Protein AF-A0A948ZLY2-F1 (afdb_monomer_lite)

Structure (mmCIF, N/CA/C/O backbone):
data_AF-A0A948ZLY2-F1
#
_entry.id   AF-A0A948ZLY2-F1
#
loop_
_atom_site.group_PDB
_atom_site.id
_atom_site.type_symbol
_atom_site.label_atom_id
_atom_site.label_alt_id
_atom_site.label_comp_id
_atom_site.label_asym_id
_atom_site.label_entity_id
_atom_site.label_seq_id
_atom_site.pdbx_PDB_ins_code
_atom_site.Cartn_x
_atom_site.Cartn_y
_atom_site.Cartn_z
_atom_site.occupancy
_atom_site.B_iso_or_equiv
_atom_site.auth_seq_id
_atom_site.auth_comp_id
_atom_site.auth_asym_id
_atom_site.auth_atom_id
_atom_site.pdbx_PDB_model_num
ATOM 1 N N . MET A 1 1 ? -8.451 5.886 -1.124 1.00 94.31 1 MET A N 1
ATOM 2 C CA . MET A 1 1 ? -7.350 6.565 -0.397 1.00 94.31 1 MET A CA 1
ATOM 3 C C . MET A 1 1 ? -6.875 5.635 0.702 1.00 94.31 1 MET A C 1
ATOM 5 O O . MET A 1 1 ? -7.708 4.928 1.255 1.00 94.31 1 MET A O 1
ATOM 9 N N . ILE A 1 2 ? -5.578 5.631 1.002 1.00 96.56 2 ILE A N 1
ATOM 10 C CA . ILE A 1 2 ? -4.937 4.679 1.915 1.00 96.56 2 ILE A CA 1
ATOM 11 C C . ILE A 1 2 ? -4.318 5.456 3.073 1.00 96.56 2 ILE A C 1
ATOM 13 O O . ILE A 1 2 ? -3.617 6.449 2.861 1.00 96.56 2 ILE A O 1
ATOM 17 N N . LYS A 1 3 ? -4.597 5.011 4.299 1.00 96.94 3 LYS A N 1
ATOM 18 C CA . LYS A 1 3 ? -3.974 5.539 5.510 1.00 96.94 3 LYS A CA 1
ATOM 19 C C . LYS A 1 3 ? -2.855 4.593 5.927 1.00 96.94 3 LYS A C 1
ATOM 21 O O . LYS A 1 3 ? -3.128 3.450 6.280 1.00 96.94 3 LYS A O 1
ATOM 26 N N . LEU A 1 4 ? -1.618 5.080 5.882 1.00 95.19 4 LEU A N 1
ATOM 27 C CA . LEU A 1 4 ? -0.473 4.331 6.389 1.00 95.19 4 LEU A CA 1
ATOM 28 C C . LEU A 1 4 ? -0.512 4.297 7.920 1.00 95.19 4 LEU A C 1
ATOM 30 O O . LEU A 1 4 ? -0.959 5.252 8.564 1.00 95.19 4 LEU A O 1
ATOM 34 N N . ASP A 1 5 ? -0.043 3.199 8.506 1.00 95.25 5 ASP A N 1
ATOM 35 C CA . ASP A 1 5 ? -0.001 3.062 9.958 1.00 95.25 5 ASP A CA 1
ATOM 36 C C . ASP A 1 5 ? 0.873 4.169 10.573 1.00 95.25 5 ASP A C 1
ATOM 38 O O . ASP A 1 5 ? 1.993 4.431 10.138 1.00 95.25 5 ASP A O 1
ATOM 42 N N . GLY A 1 6 ? 0.327 4.863 11.574 1.00 95.88 6 GLY A N 1
ATOM 43 C CA . GLY A 1 6 ? 0.984 6.001 12.226 1.00 95.88 6 GLY A CA 1
ATOM 44 C C . GLY A 1 6 ? 0.927 7.330 11.462 1.00 95.88 6 GLY A C 1
ATOM 45 O O . GLY A 1 6 ? 1.296 8.351 12.037 1.00 95.88 6 GLY A O 1
ATOM 46 N N . ALA A 1 7 ? 0.430 7.360 10.220 1.00 95.62 7 ALA A N 1
ATOM 47 C CA . ALA A 1 7 ? 0.276 8.602 9.467 1.00 95.62 7 ALA A CA 1
ATOM 48 C C . ALA A 1 7 ? -0.972 9.392 9.903 1.00 95.62 7 ALA A C 1
ATOM 50 O O . ALA A 1 7 ? -2.046 8.837 10.163 1.00 95.62 7 ALA A O 1
ATOM 51 N N . ASP A 1 8 ? -0.838 10.715 9.939 1.00 96.69 8 ASP A N 1
ATOM 52 C CA . ASP A 1 8 ? -1.938 11.671 10.111 1.00 96.69 8 ASP A CA 1
ATOM 53 C C . ASP A 1 8 ? -2.608 12.040 8.774 1.00 96.69 8 ASP A C 1
ATOM 55 O O . ASP A 1 8 ? -3.759 12.478 8.745 1.00 96.69 8 ASP A O 1
ATOM 59 N N . THR A 1 9 ? -1.904 11.793 7.670 1.00 95.38 9 THR A N 1
ATOM 60 C CA . THR A 1 9 ? -2.299 12.115 6.301 1.00 95.38 9 THR A CA 1
ATOM 61 C C . THR A 1 9 ? -2.529 10.843 5.484 1.00 95.38 9 THR A C 1
ATOM 63 O O . THR A 1 9 ? -1.975 9.780 5.762 1.00 95.38 9 THR A O 1
ATOM 66 N N . TRP A 1 10 ? -3.379 10.953 4.467 1.00 96.19 10 TRP A N 1
ATOM 67 C CA . TRP A 1 10 ? -3.742 9.858 3.573 1.00 96.19 10 TRP A CA 1
ATOM 68 C C . TRP A 1 10 ? -3.058 10.041 2.223 1.00 96.19 10 TRP A C 1
ATOM 70 O O . TRP A 1 10 ? -2.871 11.169 1.766 1.00 96.19 10 TRP A O 1
ATOM 80 N N . ILE A 1 11 ? -2.759 8.933 1.555 1.00 95.50 11 ILE A N 1
ATOM 81 C CA . ILE A 1 11 ? -2.206 8.932 0.200 1.00 95.50 11 ILE A CA 1
ATOM 82 C C . ILE A 1 11 ? -3.187 8.314 -0.796 1.00 95.50 11 ILE A C 1
ATOM 84 O O . ILE A 1 11 ? -4.126 7.591 -0.439 1.00 95.50 11 ILE A O 1
ATOM 88 N N . VAL A 1 12 ? -2.979 8.623 -2.070 1.00 96.00 12 VAL A N 1
ATOM 89 C CA . VAL A 1 12 ? -3.646 7.949 -3.185 1.00 96.00 12 VAL A CA 1
ATOM 90 C C . VAL A 1 12 ? -2.685 6.893 -3.715 1.00 96.00 12 VAL A C 1
ATOM 92 O O . VAL A 1 12 ? -1.527 7.202 -3.975 1.00 96.00 12 VAL A O 1
ATOM 95 N N . GLY A 1 13 ? -3.169 5.663 -3.848 1.00 94.69 13 GLY A N 1
ATOM 96 C CA . GLY A 1 13 ? -2.415 4.529 -4.368 1.00 94.69 13 GLY A CA 1
ATOM 97 C C . GLY A 1 13 ? -3.358 3.505 -4.987 1.00 94.69 13 GLY A C 1
ATOM 98 O O . GLY A 1 13 ? -4.557 3.506 -4.686 1.00 94.69 13 GLY A O 1
ATOM 99 N N . THR A 1 14 ? -2.811 2.670 -5.864 1.00 96.50 14 THR A N 1
ATOM 100 C CA . THR A 1 14 ? -3.531 1.585 -6.540 1.00 96.50 14 THR A CA 1
ATOM 101 C C . THR A 1 14 ? -3.573 0.359 -5.636 1.00 96.50 14 THR A C 1
ATOM 103 O O . THR A 1 14 ? -2.556 0.024 -5.035 1.00 96.50 14 THR A O 1
ATOM 106 N N . ILE A 1 15 ? -4.731 -0.299 -5.543 1.00 97.12 15 ILE A N 1
ATOM 107 C CA . ILE A 1 15 ? -4.865 -1.607 -4.890 1.00 97.12 15 ILE A CA 1
ATOM 108 C C . ILE A 1 15 ? -4.950 -2.674 -5.988 1.00 97.12 15 ILE A C 1
ATOM 110 O O . ILE A 1 15 ? -5.734 -2.504 -6.923 1.00 97.12 15 ILE A O 1
ATOM 114 N N . THR A 1 16 ? -4.147 -3.730 -5.888 1.00 97.06 16 THR A N 1
ATOM 115 C CA . THR A 1 16 ? -4.155 -4.899 -6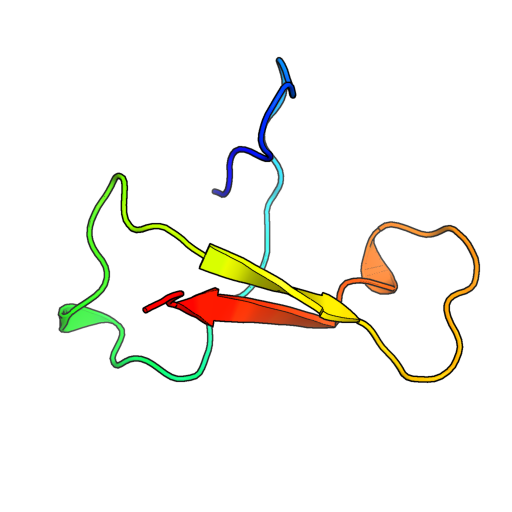.786 1.00 97.06 16 THR A CA 1
ATOM 116 C C . THR A 1 16 ? -4.398 -6.184 -5.992 1.00 97.06 16 THR A C 1
ATOM 118 O O . THR A 1 16 ? -4.576 -6.141 -4.776 1.00 97.06 16 THR A O 1
ATOM 121 N N . ASP A 1 17 ? -4.451 -7.321 -6.692 1.00 96.00 17 ASP A N 1
ATOM 122 C CA . ASP A 1 17 ? -4.614 -8.661 -6.103 1.00 96.00 17 ASP A CA 1
ATOM 123 C C . ASP A 1 17 ? -5.933 -8.869 -5.340 1.00 96.00 17 ASP A C 1
ATOM 125 O O . ASP A 1 17 ? -6.047 -9.724 -4.462 1.00 96.00 17 ASP A O 1
ATOM 129 N N . ILE A 1 18 ? -6.952 -8.095 -5.716 1.00 96.44 18 ILE A N 1
ATOM 130 C CA . ILE A 1 18 ? -8.336 -8.229 -5.267 1.00 96.44 18 ILE A CA 1
ATOM 131 C C . ILE A 1 18 ? -9.285 -7.662 -6.325 1.00 96.44 18 ILE A C 1
ATOM 133 O O . ILE A 1 18 ? -8.952 -6.688 -7.009 1.00 96.44 18 ILE A O 1
ATOM 137 N N . ASP A 1 19 ? -10.470 -8.256 -6.453 1.00 97.00 19 ASP A N 1
ATOM 138 C CA . ASP A 1 19 ? -11.535 -7.689 -7.271 1.00 97.00 19 ASP A CA 1
ATOM 139 C C . ASP A 1 19 ? -12.078 -6.409 -6.624 1.00 97.00 19 ASP A C 1
ATOM 141 O O . ASP A 1 19 ? -12.249 -6.307 -5.411 1.00 97.00 19 ASP A O 1
ATOM 145 N N . TRP A 1 20 ? -12.366 -5.397 -7.443 1.00 94.88 20 TRP A N 1
ATOM 146 C CA . TRP A 1 20 ? -12.788 -4.082 -6.946 1.00 94.88 20 TRP A CA 1
ATOM 147 C C . TRP A 1 20 ? -14.099 -4.130 -6.140 1.00 94.88 20 TRP A C 1
ATOM 149 O O . TRP A 1 20 ? -14.323 -3.255 -5.305 1.00 94.88 20 TRP A O 1
ATOM 159 N N . GLU A 1 21 ? -14.948 -5.133 -6.392 1.00 97.75 21 GLU A N 1
ATOM 160 C CA . GLU A 1 21 ? -16.213 -5.366 -5.683 1.00 97.75 21 GLU A CA 1
ATOM 161 C C . GLU A 1 21 ? -15.996 -5.872 -4.250 1.00 97.75 21 GLU A C 1
ATOM 163 O O . GLU A 1 21 ? -16.839 -5.622 -3.391 1.00 97.75 21 GLU A O 1
ATOM 168 N N . ASP A 1 22 ? -14.855 -6.512 -3.982 1.00 96.94 22 ASP A N 1
ATOM 169 C CA . ASP A 1 22 ? -14.495 -7.053 -2.667 1.00 96.94 22 ASP A CA 1
ATOM 170 C C . ASP A 1 22 ? -13.717 -6.040 -1.807 1.00 96.94 22 ASP A C 1
ATOM 172 O O . ASP A 1 22 ? -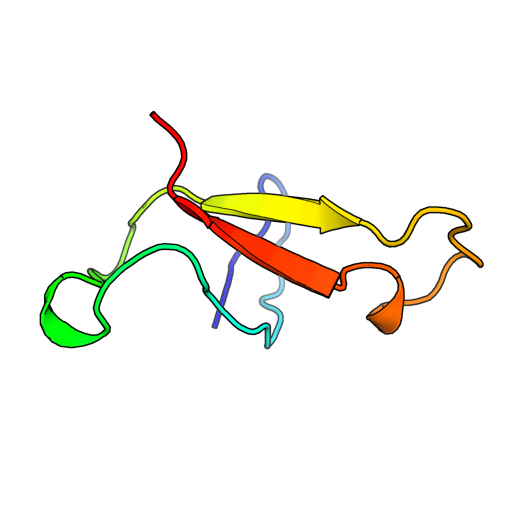13.392 -6.308 -0.649 1.00 96.94 22 ASP A O 1
ATOM 176 N N . VAL A 1 23 ? -13.400 -4.856 -2.346 1.00 96.06 23 VAL A N 1
ATOM 177 C CA . VAL A 1 23 ? -12.684 -3.806 -1.609 1.00 96.06 23 VAL A CA 1
ATOM 178 C C . VAL A 1 23 ? -13.618 -3.113 -0.622 1.00 96.06 23 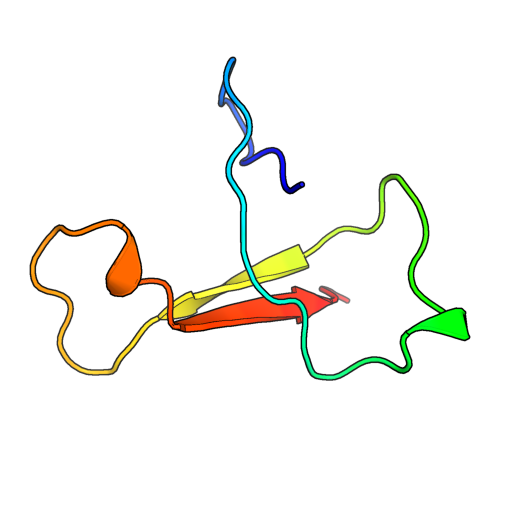VAL A C 1
ATOM 180 O O . VAL A 1 23 ? -14.573 -2.431 -0.996 1.00 96.06 23 VAL A O 1
ATOM 183 N N . GLU A 1 24 ? -13.260 -3.179 0.658 1.00 96.38 24 GLU A N 1
ATOM 184 C CA . GLU A 1 24 ? -14.013 -2.550 1.741 1.00 96.38 24 GLU A CA 1
ATOM 185 C C . GLU A 1 24 ? -13.228 -1.428 2.436 1.00 96.38 24 GLU A C 1
ATOM 187 O O . GLU A 1 24 ? -12.001 -1.457 2.582 1.00 96.38 24 GLU A O 1
ATOM 192 N N . VAL A 1 25 ? -13.950 -0.421 2.937 1.00 96.56 25 VAL A N 1
ATOM 193 C CA . VAL A 1 25 ? -13.348 0.622 3.777 1.00 96.56 25 VAL A CA 1
ATOM 194 C C . VAL A 1 25 ? -12.832 -0.003 5.072 1.00 96.56 25 VAL A C 1
ATOM 196 O O . VAL A 1 25 ? -13.589 -0.593 5.834 1.00 96.56 25 VAL A O 1
ATOM 199 N N . GLY A 1 26 ? -11.544 0.196 5.352 1.00 95.69 26 GLY A N 1
ATOM 200 C CA . GLY A 1 26 ? -10.881 -0.362 6.533 1.00 95.69 26 GLY A CA 1
ATOM 201 C C . GLY A 1 26 ? -10.124 -1.664 6.270 1.00 95.69 26 GLY A C 1
ATOM 202 O O . GLY A 1 26 ? -9.417 -2.118 7.170 1.00 95.69 26 GLY A O 1
ATOM 203 N N . MET A 1 27 ? -10.204 -2.214 5.052 1.00 96.69 27 MET A N 1
ATOM 204 C CA . MET A 1 27 ? -9.373 -3.334 4.612 1.00 96.69 27 MET A CA 1
ATOM 205 C C . MET A 1 27 ? -7.887 -3.041 4.846 1.00 96.69 27 MET A C 1
ATOM 207 O O . MET A 1 27 ? -7.385 -1.957 4.527 1.00 96.69 27 MET A O 1
ATOM 211 N N . LYS A 1 28 ? -7.182 -4.011 5.432 1.00 97.38 28 LYS A N 1
ATOM 212 C CA . LYS A 1 28 ? -5.741 -3.921 5.653 1.00 97.38 28 LYS A CA 1
ATOM 213 C C . LYS A 1 28 ? -5.002 -4.249 4.365 1.00 97.38 28 LYS A C 1
ATOM 215 O O . LYS A 1 28 ? -5.286 -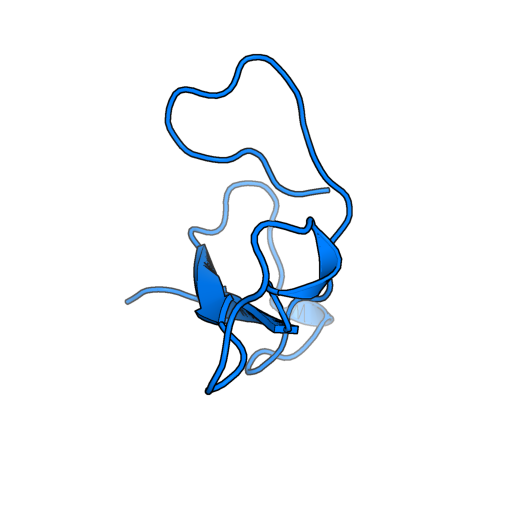5.244 3.709 1.00 97.38 28 LYS A O 1
ATOM 220 N N . VAL A 1 29 ? -4.045 -3.392 4.032 1.00 97.75 29 VAL A N 1
ATOM 221 C CA . VAL A 1 29 ? -3.190 -3.535 2.856 1.00 97.75 29 VAL A CA 1
ATOM 222 C C . VAL A 1 29 ? -1.732 -3.338 3.247 1.00 97.75 29 VAL A C 1
ATOM 224 O O . VAL A 1 29 ? -1.433 -2.634 4.215 1.00 97.75 29 VAL A O 1
ATOM 227 N N . LYS A 1 30 ? -0.825 -3.936 2.482 1.00 97.25 30 LYS A N 1
ATOM 228 C CA . LYS A 1 30 ? 0.621 -3.703 2.567 1.00 97.25 30 LYS A CA 1
ATOM 229 C C . LYS A 1 30 ? 1.101 -3.033 1.289 1.00 97.25 30 LYS A C 1
ATOM 231 O O . LYS A 1 30 ? 0.531 -3.261 0.227 1.00 97.25 30 LYS A O 1
ATOM 236 N N . SER A 1 31 ? 2.118 -2.183 1.397 1.00 96.56 31 SER A N 1
ATOM 237 C CA . SER A 1 31 ? 2.761 -1.605 0.220 1.00 96.56 31 SER A CA 1
ATOM 238 C C . SER A 1 31 ? 3.693 -2.617 -0.432 1.00 96.56 31 SER A C 1
ATOM 240 O O . SER A 1 31 ? 4.489 -3.275 0.245 1.00 96.56 31 SER A O 1
ATOM 242 N N . VAL A 1 32 ? 3.619 -2.684 -1.754 1.00 97.12 32 VAL A N 1
ATOM 243 C CA . VAL A 1 32 ? 4.587 -3.365 -2.607 1.00 97.12 32 VAL A CA 1
ATOM 244 C C . VAL A 1 32 ? 5.482 -2.303 -3.222 1.00 97.12 32 VAL A C 1
ATOM 246 O O . VAL A 1 32 ? 5.016 -1.254 -3.669 1.00 97.12 32 VAL A O 1
ATOM 249 N N . TRP A 1 33 ? 6.785 -2.548 -3.172 1.00 97.38 33 TRP A N 1
ATOM 250 C CA . TRP A 1 33 ? 7.802 -1.599 -3.604 1.00 97.38 33 TRP A CA 1
ATOM 251 C C . TRP A 1 33 ? 8.427 -2.068 -4.909 1.00 97.38 33 TRP A C 1
ATOM 253 O O . TRP A 1 33 ? 8.543 -3.270 -5.143 1.00 97.38 33 TRP A O 1
ATOM 263 N N . VAL A 1 34 ? 8.863 -1.114 -5.727 1.00 97.94 34 VAL A N 1
ATOM 264 C CA . VAL A 1 34 ? 9.743 -1.402 -6.865 1.00 97.94 34 VAL A CA 1
ATOM 265 C C . VAL A 1 34 ? 11.079 -1.980 -6.378 1.00 97.94 34 VAL A C 1
ATOM 267 O O . VAL A 1 34 ? 11.501 -1.711 -5.252 1.00 97.94 34 VAL A O 1
ATOM 270 N N . ASP A 1 35 ? 11.774 -2.730 -7.237 1.00 97.56 35 ASP A N 1
ATOM 271 C CA . ASP A 1 35 ? 13.027 -3.417 -6.878 1.00 97.56 35 ASP A CA 1
ATOM 272 C C . ASP A 1 35 ? 14.137 -2.459 -6.399 1.00 97.56 35 ASP A C 1
ATOM 274 O O . ASP A 1 35 ? 14.904 -2.785 -5.492 1.00 97.56 35 ASP A O 1
ATOM 278 N N . GLU A 1 36 ? 14.215 -1.261 -6.990 1.00 97.62 36 GLU A N 1
ATOM 279 C CA . GLU A 1 36 ? 15.239 -0.250 -6.697 1.00 97.62 36 GLU A CA 1
ATOM 280 C C . GLU A 1 36 ? 14.596 1.099 -6.305 1.00 97.62 36 GLU A C 1
ATOM 282 O O . GLU A 1 36 ? 14.426 1.981 -7.152 1.00 97.62 36 GLU A O 1
ATOM 287 N N . PRO A 1 37 ? 14.214 1.293 -5.028 1.00 97.50 37 PRO A N 1
ATOM 288 C CA . PRO A 1 37 ? 13.562 2.520 -4.570 1.00 97.50 37 PRO A CA 1
ATOM 289 C C . PRO A 1 37 ? 14.532 3.715 -4.513 1.00 97.50 37 PRO A C 1
ATOM 291 O O . PRO A 1 37 ? 15.677 3.598 -4.071 1.00 97.50 37 PRO A O 1
ATOM 294 N N . ALA A 1 38 ? 14.056 4.899 -4.909 1.00 97.56 38 ALA A N 1
ATOM 295 C CA . ALA A 1 38 ? 14.822 6.148 -4.987 1.00 97.56 38 ALA A CA 1
ATOM 296 C C . ALA A 1 38 ? 14.445 7.205 -3.920 1.00 97.56 38 ALA A C 1
ATOM 298 O O . ALA A 1 38 ? 14.872 8.360 -4.013 1.00 97.56 38 ALA A O 1
ATOM 299 N N . GLY A 1 39 ? 13.637 6.848 -2.921 1.00 95.62 39 GLY A N 1
ATOM 300 C CA . GLY A 1 39 ? 13.118 7.740 -1.880 1.00 95.62 39 GLY A CA 1
ATOM 301 C C . GLY A 1 39 ? 11.939 8.619 -2.320 1.00 95.62 39 GLY A C 1
ATOM 302 O O . GLY A 1 39 ? 11.787 9.732 -1.814 1.00 95.62 39 GLY A O 1
ATOM 303 N N . LYS A 1 40 ? 11.123 8.172 -3.279 1.00 95.19 40 LYS A N 1
ATOM 304 C CA . LYS A 1 40 ? 9.973 8.909 -3.832 1.00 95.19 40 LYS A CA 1
ATOM 305 C C . LYS A 1 40 ? 8.663 8.176 -3.561 1.00 95.19 40 LYS A C 1
ATOM 307 O O . LYS A 1 40 ? 8.640 6.969 -3.375 1.00 95.19 40 LYS A O 1
ATOM 312 N N . LEU A 1 41 ? 7.541 8.901 -3.609 1.00 90.75 41 LEU A N 1
ATOM 313 C CA . LEU A 1 41 ? 6.215 8.294 -3.422 1.00 90.75 41 LEU A CA 1
ATOM 314 C C . LEU A 1 41 ? 5.934 7.178 -4.443 1.00 90.75 41 LEU A C 1
ATOM 316 O O . LEU A 1 41 ? 5.368 6.156 -4.081 1.00 90.75 41 LEU A O 1
ATOM 320 N N . ASN A 1 42 ? 6.382 7.360 -5.688 1.00 92.88 42 ASN A N 1
ATOM 321 C CA . ASN A 1 42 ? 6.205 6.382 -6.765 1.00 92.88 42 ASN A CA 1
ATOM 322 C C . ASN A 1 42 ? 7.111 5.146 -6.634 1.00 92.88 42 ASN A C 1
ATOM 324 O O . ASN A 1 42 ? 7.069 4.287 -7.506 1.00 92.88 42 ASN A O 1
ATOM 328 N N . ASP A 1 43 ? 7.941 5.057 -5.592 1.00 96.75 43 ASP A N 1
ATOM 329 C CA . ASP A 1 43 ? 8.639 3.807 -5.283 1.00 96.75 43 ASP A CA 1
ATOM 330 C C . ASP A 1 43 ? 7.682 2.759 -4.699 1.00 96.75 43 ASP A C 1
ATOM 332 O O . ASP A 1 43 ? 7.994 1.569 -4.698 1.00 96.75 43 ASP A O 1
ATOM 336 N N . ILE A 1 44 ? 6.524 3.200 -4.192 1.00 97.06 44 ILE A N 1
ATOM 337 C CA . ILE A 1 44 ? 5.401 2.320 -3.893 1.00 97.06 44 ILE A CA 1
ATOM 338 C C . ILE A 1 44 ? 4.718 2.014 -5.225 1.00 97.06 44 ILE A C 1
ATOM 340 O O . ILE A 1 44 ? 4.084 2.893 -5.811 1.00 97.06 44 ILE A O 1
ATOM 344 N N . ASP A 1 45 ? 4.859 0.777 -5.688 1.00 97.38 45 ASP A N 1
ATOM 345 C CA . ASP A 1 45 ? 4.282 0.315 -6.949 1.00 97.38 45 ASP A CA 1
ATOM 346 C C . ASP A 1 45 ? 2.756 0.183 -6.827 1.00 97.38 45 ASP A C 1
ATOM 348 O O . ASP A 1 45 ? 1.990 0.800 -7.570 1.00 97.38 45 ASP A O 1
ATOM 352 N N . HIS A 1 46 ? 2.305 -0.557 -5.814 1.00 97.50 46 HIS A N 1
ATOM 353 C CA . HIS A 1 46 ? 0.894 -0.744 -5.493 1.00 97.50 46 HIS A CA 1
ATOM 354 C C . HIS A 1 46 ? 0.708 -1.173 -4.031 1.00 97.50 46 HIS A C 1
ATOM 356 O O . HIS A 1 46 ? 1.654 -1.257 -3.243 1.00 97.50 46 HIS A O 1
ATOM 362 N N . PHE A 1 47 ? -0.542 -1.422 -3.660 1.00 97.69 47 PHE A N 1
ATOM 363 C CA . PHE A 1 47 ? -0.939 -2.006 -2.391 1.00 97.69 47 PHE A CA 1
ATOM 364 C C . PHE A 1 47 ? -1.703 -3.299 -2.645 1.00 97.69 47 PHE A C 1
ATOM 366 O O . PHE A 1 47 ? -2.524 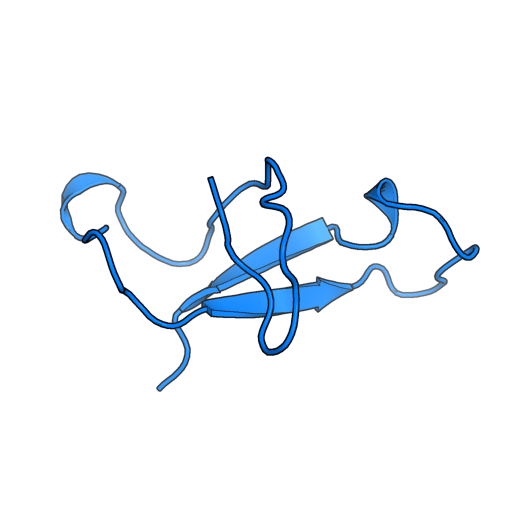-3.359 -3.552 1.00 97.69 47 PHE A O 1
ATOM 373 N N . GLU A 1 48 ? -1.480 -4.305 -1.819 1.00 97.69 48 GLU A N 1
ATOM 374 C CA . GLU A 1 48 ? -2.184 -5.589 -1.893 1.00 97.69 48 GLU A CA 1
ATOM 375 C C . GLU A 1 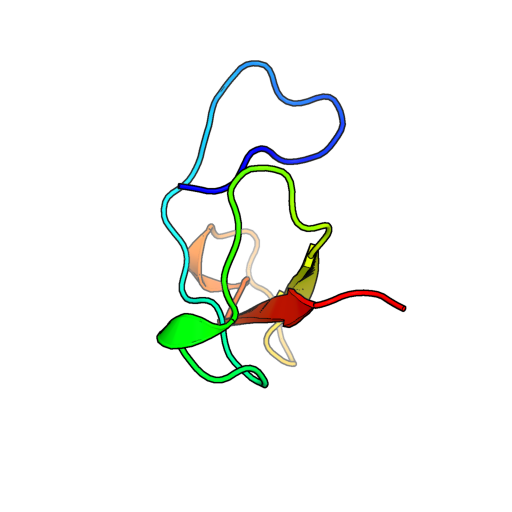48 ? -2.832 -5.897 -0.531 1.00 97.69 48 GLU A C 1
ATOM 377 O O . GLU A 1 48 ? -2.304 -5.454 0.504 1.00 97.69 48 GLU A O 1
ATOM 382 N N . PRO A 1 49 ? -3.964 -6.625 -0.483 1.00 97.56 49 PRO A N 1
ATOM 383 C CA . PRO A 1 49 ? -4.546 -7.083 0.773 1.00 97.56 49 PRO A CA 1
ATOM 384 C C . PRO A 1 49 ? -3.530 -7.844 1.628 1.00 97.56 49 PRO A C 1
ATOM 386 O O . PRO A 1 49 ? -2.727 -8.636 1.127 1.00 97.56 49 PRO A O 1
ATOM 389 N N . THR A 1 50 ? -3.564 -7.626 2.942 1.00 92.06 50 THR A N 1
ATOM 390 C CA . THR A 1 50 ? -2.818 -8.485 3.871 1.00 92.06 50 THR A CA 1
ATOM 391 C C . THR A 1 50 ? -3.699 -9.652 4.307 1.00 92.06 50 THR A C 1
ATOM 393 O O . THR A 1 50 ? -4.903 -9.453 4.480 1.00 92.06 50 THR A O 1
ATOM 396 N N . PRO A 1 51 ? -3.123 -10.845 4.537 1.00 74.81 51 PRO A N 1
ATOM 397 C CA . PRO A 1 51 ? -3.769 -11.859 5.366 1.00 74.81 51 PRO A CA 1
ATOM 398 C C . PRO A 1 51 ? -4.115 -11.328 6.763 1.00 74.81 51 PRO A C 1
ATOM 400 O O . PRO A 1 51 ? -3.466 -10.343 7.205 1.00 74.81 51 PRO A O 1
#

Secondary structure (DSSP, 8-state):
-EE-TT-SSEE---B-SS-GGG--TT--EEEEE-SS--SSGGGEEEEEE--

pLDDT: mean 95.88, std 3.31, range [74.81, 97.94]

Radius of gyration: 11.35 Å; chains: 1; bounding box: 32×24×20 Å

Foldseek 3Di:
DADDVPDPDGDDFAEDPDDPVPDDPPFDWDFDADPDDDPDPVRRVGIYGDD

Sequence (51 aa):
MIKLDGADTWIVGTITDIDWEDVEVGMKVKSVWVDEPAGKLNDIDHFEPTP